Protein AF-A0A957X386-F1 (afdb_monomer_lite)

Structure (mmCIF, N/CA/C/O backbone):
data_AF-A0A957X386-F1
#
_entry.id   AF-A0A957X386-F1
#
loop_
_atom_site.group_PDB
_atom_site.id
_atom_site.type_symbol
_atom_site.label_atom_id
_atom_site.label_alt_id
_atom_site.label_comp_id
_atom_site.label_asym_id
_atom_site.label_entity_id
_atom_site.label_seq_id
_atom_site.pdbx_PDB_ins_code
_atom_site.Cartn_x
_atom_site.Cartn_y
_atom_site.Cartn_z
_atom_site.occupancy
_atom_site.B_iso_or_equiv
_atom_site.auth_seq_id
_atom_site.auth_comp_id
_atom_site.auth_asym_id
_atom_site.auth_atom_id
_atom_site.pdbx_PDB_model_num
ATOM 1 N N . ASP A 1 1 ? -10.329 -19.186 -9.653 1.00 32.94 1 ASP A N 1
ATOM 2 C CA . ASP A 1 1 ? -9.926 -19.284 -8.240 1.00 32.94 1 ASP A CA 1
ATOM 3 C C . ASP A 1 1 ? -10.036 -17.943 -7.556 1.00 32.94 1 ASP A C 1
ATOM 5 O O . ASP A 1 1 ? -9.487 -16.953 -8.023 1.00 32.94 1 ASP A O 1
ATOM 9 N N . VAL A 1 2 ? -10.896 -17.908 -6.543 1.00 37.09 2 VAL A N 1
ATOM 10 C CA . VAL A 1 2 ? -11.438 -16.704 -5.911 1.00 37.09 2 VAL A CA 1
ATOM 11 C C . VAL A 1 2 ? -10.482 -16.256 -4.807 1.00 37.09 2 VAL A C 1
ATOM 13 O O . VAL A 1 2 ? -10.539 -16.769 -3.694 1.00 37.09 2 VAL A O 1
ATOM 16 N N . TRP A 1 3 ? -9.600 -15.308 -5.116 1.00 31.20 3 TRP A N 1
ATOM 17 C CA . TRP A 1 3 ? -8.783 -14.612 -4.121 1.00 31.20 3 TRP A CA 1
ATOM 18 C C . TRP A 1 3 ? -9.528 -13.361 -3.662 1.00 31.20 3 TRP A C 1
ATOM 20 O O . TRP A 1 3 ? -9.310 -12.266 -4.167 1.00 31.20 3 TRP A O 1
ATOM 30 N N . VAL A 1 4 ? -10.467 -13.541 -2.735 1.00 41.69 4 VAL A N 1
ATOM 31 C CA . VAL A 1 4 ? -11.017 -12.431 -1.952 1.00 41.69 4 VAL A CA 1
ATOM 32 C C . VAL A 1 4 ? -10.246 -12.420 -0.643 1.00 41.69 4 VAL A C 1
ATOM 34 O O . VAL A 1 4 ? -10.556 -13.179 0.270 1.00 41.69 4 VAL A O 1
ATOM 37 N N . ALA A 1 5 ? -9.225 -11.577 -0.561 1.00 38.19 5 ALA A N 1
ATOM 38 C CA . ALA A 1 5 ? -8.569 -11.254 0.699 1.00 38.19 5 ALA A CA 1
ATOM 39 C C . ALA A 1 5 ? -8.600 -9.737 0.887 1.00 38.19 5 ALA A C 1
ATOM 41 O O . ALA A 1 5 ? -7.578 -9.065 0.925 1.00 38.19 5 ALA A O 1
ATOM 42 N N . ASN A 1 6 ? -9.822 -9.214 0.992 1.00 43.97 6 ASN A N 1
ATOM 43 C CA . ASN A 1 6 ? -10.083 -7.866 1.473 1.00 43.97 6 ASN A CA 1
ATOM 44 C C . ASN A 1 6 ? -9.810 -7.869 2.990 1.00 43.97 6 ASN A C 1
ATOM 46 O O . ASN A 1 6 ? -10.708 -8.154 3.789 1.00 43.97 6 ASN A O 1
ATOM 50 N N . LEU A 1 7 ? -8.560 -7.654 3.400 1.00 44.72 7 LEU A N 1
ATOM 51 C CA . LEU A 1 7 ? -8.204 -7.534 4.813 1.00 44.72 7 LEU A CA 1
ATOM 52 C C . LEU A 1 7 ? -8.364 -6.067 5.232 1.00 44.72 7 LEU A C 1
ATOM 54 O O . LEU A 1 7 ? -7.609 -5.194 4.808 1.00 44.72 7 LEU A O 1
ATOM 58 N N . PHE A 1 8 ? -9.370 -5.796 6.061 1.00 54.44 8 PHE A N 1
ATOM 59 C CA . PHE A 1 8 ? -9.666 -4.460 6.571 1.00 54.44 8 PHE A CA 1
ATOM 60 C C . PHE A 1 8 ? -9.240 -4.376 8.036 1.00 54.44 8 PHE A C 1
ATOM 62 O O . PHE A 1 8 ? -9.817 -5.007 8.917 1.00 54.44 8 PHE A O 1
ATOM 69 N N . VAL A 1 9 ? -8.244 -3.558 8.344 1.00 50.09 9 VAL A N 1
ATOM 70 C CA . VAL A 1 9 ? -7.819 -3.342 9.726 1.00 50.09 9 VAL A CA 1
ATOM 71 C C . VAL A 1 9 ? -8.544 -2.114 10.277 1.00 50.09 9 VAL A C 1
ATOM 73 O O . VAL A 1 9 ? -8.163 -0.966 10.063 1.00 50.09 9 VAL A O 1
ATOM 76 N N . ARG A 1 10 ? -9.650 -2.344 10.990 1.00 49.62 10 ARG A N 1
ATOM 77 C CA . ARG A 1 10 ? -10.436 -1.272 11.614 1.00 49.62 10 ARG A CA 1
ATOM 78 C C . ARG A 1 10 ? -10.152 -1.196 13.110 1.00 49.62 10 ARG A C 1
ATOM 80 O O . ARG A 1 10 ? -10.643 -2.028 13.866 1.00 49.62 10 ARG A O 1
ATOM 87 N N . ARG A 1 11 ? -9.534 -0.101 13.559 1.00 45.88 11 ARG A N 1
ATOM 88 C CA . ARG A 1 11 ? -9.747 0.415 14.918 1.00 45.88 11 ARG A CA 1
ATOM 89 C C . ARG A 1 11 ? -9.929 1.924 14.880 1.00 45.88 11 ARG A C 1
ATOM 91 O O . ARG A 1 11 ? -8.970 2.678 14.792 1.00 45.88 11 ARG A O 1
ATOM 98 N N . GLY A 1 12 ? -11.170 2.363 15.047 1.00 41.62 12 GLY A N 1
ATOM 99 C CA . GLY A 1 12 ? -11.436 3.765 15.306 1.00 41.62 12 GLY A CA 1
ATOM 100 C C . GLY A 1 12 ? -11.164 4.091 16.769 1.00 41.62 12 GLY A C 1
ATOM 101 O O . GLY A 1 12 ? -11.843 3.569 17.653 1.00 41.62 12 GLY A O 1
ATOM 102 N N . VAL A 1 13 ? -10.260 5.029 17.031 1.00 41.59 13 VAL A N 1
ATOM 103 C CA . VAL A 1 13 ? -10.386 5.862 18.231 1.00 41.59 13 VAL A CA 1
ATOM 104 C C . VAL A 1 13 ? -11.581 6.780 17.950 1.00 41.59 13 VAL A C 1
ATOM 106 O O . VAL A 1 13 ? -11.461 7.758 17.228 1.00 41.59 13 VAL A O 1
ATOM 109 N N . GLY A 1 14 ? -12.784 6.371 18.368 1.00 54.09 14 GLY A N 1
ATOM 110 C CA . GLY A 1 14 ? -14.037 7.081 18.051 1.00 54.09 14 GLY A CA 1
ATOM 111 C C . GLY A 1 14 ? -14.695 6.733 16.705 1.00 54.09 14 GLY A C 1
ATOM 112 O O . GLY A 1 14 ? -15.699 7.334 16.350 1.00 54.09 14 GLY A O 1
ATOM 113 N N . GLY A 1 15 ? -14.186 5.740 15.966 1.00 58.75 15 GLY A N 1
ATOM 114 C CA . GLY A 1 15 ? -14.797 5.267 14.712 1.00 58.75 15 GLY A CA 1
ATOM 115 C C . GLY A 1 15 ? -14.385 6.009 13.434 1.00 58.75 15 GLY A C 1
ATOM 116 O O . GLY A 1 15 ? -14.887 5.641 12.376 1.00 58.75 15 GLY A O 1
ATOM 117 N N . GLN A 1 16 ? -13.475 6.983 13.525 1.00 64.25 16 GLN A N 1
ATOM 118 C CA . GLN A 1 16 ? -13.142 7.927 12.445 1.00 64.25 16 GLN A CA 1
ATOM 119 C C . GLN A 1 16 ? -11.840 7.612 11.693 1.00 64.25 16 GLN A C 1
ATOM 121 O O . GLN A 1 16 ? -11.413 8.411 10.870 1.00 64.25 16 GLN A O 1
ATOM 126 N N . ASP A 1 17 ? -11.203 6.475 11.980 1.00 74.75 17 ASP A N 1
ATOM 127 C CA . ASP A 1 17 ? -9.896 6.103 11.435 1.00 74.75 17 ASP A CA 1
ATOM 128 C C . ASP A 1 17 ? -9.827 4.579 11.200 1.00 74.75 17 ASP A C 1
ATOM 130 O O . ASP A 1 17 ? -10.397 3.794 11.972 1.00 74.75 17 ASP A O 1
ATOM 134 N N . SER A 1 18 ? -9.225 4.144 10.094 1.00 76.88 18 SER A N 1
ATOM 135 C CA . SER A 1 18 ? -9.016 2.746 9.711 1.00 76.88 18 SER A CA 1
ATOM 136 C C . SER A 1 18 ? -7.818 2.586 8.775 1.00 76.88 18 SER A C 1
ATOM 138 O O . SER A 1 18 ? -7.576 3.425 7.915 1.00 76.88 18 SER A O 1
ATOM 140 N N . LEU A 1 19 ? -7.132 1.447 8.864 1.00 81.00 19 LEU A N 1
ATOM 141 C CA . LEU A 1 19 ? -6.130 1.037 7.889 1.00 81.00 19 LEU A CA 1
ATOM 142 C C . LEU A 1 19 ? -6.718 -0.049 6.984 1.00 81.00 19 LEU A C 1
ATOM 144 O O . LEU A 1 19 ? -7.176 -1.096 7.435 1.00 81.00 19 LEU A O 1
ATOM 148 N N . VAL A 1 20 ? -6.719 0.186 5.684 1.00 80.88 20 VAL A N 1
ATOM 149 C CA . VAL A 1 20 ? -7.289 -0.731 4.699 1.00 80.88 20 VAL A CA 1
ATOM 150 C C . VAL A 1 20 ? -6.170 -1.276 3.835 1.00 80.88 20 VAL A C 1
ATOM 152 O O . VAL A 1 20 ? -5.399 -0.506 3.271 1.00 80.88 20 VAL A O 1
ATOM 155 N N . SER A 1 21 ? -6.087 -2.599 3.718 1.00 84.25 21 SER A N 1
ATOM 156 C CA . SER A 1 21 ? -5.174 -3.256 2.786 1.00 84.25 21 SER A CA 1
ATOM 157 C C . SER A 1 21 ? -5.957 -4.000 1.715 1.00 84.25 21 SER A C 1
ATOM 159 O O . SER A 1 21 ? -6.921 -4.698 2.027 1.00 84.25 21 SER A O 1
ATOM 161 N N . ASP A 1 22 ? -5.550 -3.850 0.459 1.00 81.88 22 ASP A N 1
ATOM 162 C CA . ASP A 1 22 ? -6.191 -4.532 -0.662 1.00 81.88 22 ASP A CA 1
ATOM 163 C C . ASP A 1 22 ? -5.193 -4.851 -1.778 1.00 81.88 22 ASP A C 1
ATOM 165 O O . ASP A 1 22 ? -4.183 -4.163 -1.970 1.00 81.88 22 ASP A O 1
ATOM 169 N N . HIS A 1 23 ? -5.477 -5.910 -2.527 1.00 84.94 23 HIS A N 1
ATOM 170 C CA . HIS A 1 23 ? -4.720 -6.271 -3.710 1.00 84.94 23 HIS A CA 1
ATOM 171 C C . HIS A 1 23 ? -5.053 -5.309 -4.853 1.00 84.94 23 HIS A C 1
ATOM 173 O O . HIS A 1 23 ? -6.125 -5.360 -5.448 1.00 84.94 23 HIS A O 1
ATOM 179 N N . VAL A 1 24 ? -4.096 -4.457 -5.223 1.00 84.62 24 VAL A N 1
ATOM 180 C CA . VAL A 1 24 ? -4.237 -3.546 -6.378 1.00 84.62 24 VAL A CA 1
ATOM 181 C C . VAL A 1 24 ? -3.738 -4.172 -7.687 1.00 84.62 24 VAL A C 1
ATOM 183 O O . VAL A 1 24 ? -3.872 -3.592 -8.763 1.00 84.62 24 VAL A O 1
ATOM 186 N N . GLY A 1 25 ? -3.157 -5.370 -7.602 1.00 83.94 25 GLY A N 1
ATOM 187 C CA . GLY A 1 25 ? -2.670 -6.160 -8.725 1.00 83.94 25 GLY A CA 1
ATOM 188 C C . GLY A 1 25 ? -2.330 -7.586 -8.293 1.00 83.94 25 GLY A C 1
ATOM 189 O O . GLY A 1 25 ? -2.371 -7.914 -7.110 1.00 83.94 25 GLY A O 1
ATOM 190 N N . ALA A 1 26 ? -1.960 -8.437 -9.256 1.00 83.50 26 ALA A N 1
ATOM 191 C CA . ALA A 1 26 ? -1.692 -9.861 -9.011 1.00 83.50 26 ALA A CA 1
ATOM 192 C C . ALA A 1 26 ? -0.593 -10.113 -7.962 1.00 83.50 26 ALA A C 1
ATOM 194 O O . ALA A 1 26 ? -0.645 -11.099 -7.238 1.00 83.50 26 ALA A O 1
ATOM 195 N N . SER A 1 27 ? 0.383 -9.211 -7.881 1.00 86.50 27 SER A N 1
ATOM 196 C CA . SER A 1 27 ? 1.513 -9.272 -6.954 1.00 86.50 27 SER A CA 1
ATOM 197 C C . SER A 1 27 ? 1.677 -7.970 -6.171 1.00 86.50 27 SER A C 1
ATOM 199 O O . SER A 1 27 ? 2.778 -7.634 -5.749 1.00 86.50 27 SER A O 1
ATOM 201 N N . GLN A 1 28 ? 0.609 -7.181 -6.027 1.00 88.62 28 GLN A N 1
ATOM 202 C CA . GLN A 1 28 ? 0.687 -5.859 -5.411 1.00 88.62 28 GLN A CA 1
ATOM 203 C C . GLN A 1 28 ? -0.374 -5.693 -4.335 1.00 88.62 28 GLN A C 1
ATOM 205 O O . GLN A 1 28 ? -1.559 -5.883 -4.603 1.00 88.62 28 GLN A O 1
ATOM 210 N N . LEU A 1 29 ? 0.060 -5.277 -3.148 1.00 88.81 29 LEU A N 1
ATOM 211 C CA . LEU A 1 29 ? -0.797 -4.974 -2.009 1.00 88.81 29 LEU A CA 1
ATOM 212 C C . LEU A 1 29 ? -0.668 -3.489 -1.674 1.00 88.81 29 LEU A C 1
ATOM 214 O O . LEU A 1 29 ? 0.410 -3.017 -1.312 1.00 88.81 29 LEU A O 1
ATOM 218 N N . GLY A 1 30 ? -1.757 -2.745 -1.820 1.00 88.62 30 GLY A N 1
ATOM 219 C CA . GLY A 1 30 ? -1.843 -1.361 -1.377 1.00 88.62 30 GLY A CA 1
ATOM 220 C C . GLY A 1 30 ? -2.327 -1.301 0.061 1.00 88.62 30 GLY A C 1
ATOM 221 O O . GLY A 1 30 ? -3.230 -2.045 0.434 1.00 88.62 30 GLY A O 1
ATOM 222 N N . VAL A 1 31 ? -1.755 -0.395 0.848 1.00 87.69 31 VAL A N 1
ATOM 223 C CA . VAL A 1 31 ? -2.259 -0.070 2.180 1.00 87.69 31 VAL A CA 1
ATOM 224 C C . VAL A 1 31 ? -2.591 1.414 2.245 1.00 87.69 31 VAL A C 1
ATOM 226 O O . VAL A 1 31 ? -1.790 2.263 1.848 1.00 87.69 31 VAL A O 1
ATOM 229 N N . ALA A 1 32 ? -3.803 1.714 2.699 1.00 85.62 32 ALA A N 1
ATOM 230 C CA . ALA A 1 32 ? -4.352 3.051 2.777 1.00 85.62 32 ALA A CA 1
ATOM 231 C C . ALA A 1 32 ? -4.891 3.359 4.169 1.00 85.62 32 ALA A C 1
ATOM 233 O O . ALA A 1 32 ? -5.551 2.536 4.798 1.00 85.62 32 ALA A O 1
ATOM 234 N N . HIS A 1 33 ? -4.631 4.576 4.615 1.00 82.19 33 HIS A N 1
ATOM 235 C CA . HIS A 1 33 ? -5.227 5.181 5.785 1.00 82.19 33 HIS A CA 1
ATOM 236 C C . HIS A 1 33 ? -6.549 5.836 5.385 1.00 82.19 33 HIS A C 1
ATOM 238 O O . HIS A 1 33 ? -6.591 6.717 4.529 1.00 82.19 33 HIS A O 1
ATOM 244 N N . CYS A 1 34 ? -7.646 5.368 5.961 1.00 81.56 34 CYS A N 1
ATOM 245 C CA . CYS A 1 34 ? -8.989 5.871 5.729 1.00 81.56 34 CYS A CA 1
ATOM 246 C C . CYS A 1 34 ? -9.454 6.629 6.965 1.00 81.56 34 CYS A C 1
ATOM 248 O O . CYS A 1 34 ? -9.527 6.053 8.049 1.00 81.56 34 CYS A O 1
ATOM 250 N N . PHE A 1 35 ? -9.832 7.890 6.798 1.00 77.81 35 PHE A N 1
ATOM 251 C CA . PHE A 1 35 ? -10.273 8.735 7.899 1.00 77.81 35 PHE A CA 1
ATOM 252 C C . PHE A 1 35 ? -11.476 9.588 7.508 1.00 77.81 35 PHE A C 1
ATOM 254 O O . PHE A 1 35 ? -11.685 9.907 6.338 1.00 77.81 35 PHE A O 1
ATOM 261 N N . GLU A 1 36 ? -12.291 9.945 8.494 1.00 78.69 36 GLU A N 1
ATOM 262 C CA . GLU A 1 36 ? -13.398 10.878 8.307 1.00 78.69 36 GLU A CA 1
ATOM 263 C C . GLU A 1 36 ? -12.907 12.316 8.513 1.00 78.69 36 GLU A C 1
ATOM 265 O O . GLU A 1 36 ? -12.335 12.646 9.552 1.00 78.69 36 GLU A O 1
ATOM 270 N N . GLN A 1 37 ? -13.169 13.185 7.540 1.00 77.88 37 GLN A N 1
ATOM 271 C CA . GLN A 1 37 ? -12.954 14.621 7.641 1.00 77.88 37 GLN A CA 1
ATOM 272 C C . GLN A 1 37 ? -14.227 15.345 7.197 1.00 77.88 37 GLN A C 1
ATOM 274 O O . GLN A 1 37 ? -14.704 15.151 6.082 1.00 77.88 37 GLN A O 1
ATOM 279 N N . ASP A 1 38 ? -14.787 16.172 8.082 1.00 84.75 38 ASP A N 1
ATOM 280 C CA . ASP A 1 38 ? -15.987 16.977 7.815 1.00 84.75 38 ASP A CA 1
ATOM 281 C C . ASP A 1 38 ? -17.196 16.155 7.307 1.00 84.75 38 ASP A C 1
ATOM 283 O O . ASP A 1 38 ? -17.920 16.574 6.402 1.00 84.75 38 ASP A O 1
ATOM 287 N N . GLY A 1 39 ? -17.427 14.959 7.867 1.00 77.00 39 GLY A N 1
ATOM 288 C CA . GLY A 1 39 ? -18.514 14.070 7.436 1.00 77.00 39 GLY A CA 1
ATOM 289 C C . GLY A 1 39 ? -18.228 13.283 6.154 1.00 77.00 39 GLY A C 1
ATOM 290 O O . GLY A 1 39 ? -19.090 12.527 5.698 1.00 77.00 39 GLY A O 1
ATOM 291 N N . VAL A 1 40 ? -17.044 13.447 5.558 1.00 75.25 40 VAL A N 1
ATOM 292 C CA . VAL A 1 40 ? -16.629 12.779 4.323 1.00 75.25 40 VAL A CA 1
ATOM 293 C C . VAL A 1 40 ? -15.508 11.795 4.625 1.00 75.25 40 VAL A C 1
ATOM 295 O O . VAL A 1 40 ? -14.528 12.122 5.285 1.00 75.25 40 VAL A O 1
ATOM 298 N N . TRP A 1 41 ? -15.642 10.572 4.117 1.00 75.62 41 TRP A N 1
ATOM 299 C CA . TRP A 1 41 ? -14.563 9.594 4.174 1.00 75.62 41 TRP A CA 1
ATOM 300 C C . TRP A 1 41 ? -13.504 9.910 3.123 1.00 75.62 41 TRP A C 1
ATOM 302 O O . TRP A 1 41 ? -13.787 9.937 1.923 1.00 75.62 41 TRP A O 1
ATOM 312 N N . CYS A 1 42 ? -12.282 10.098 3.595 1.00 77.00 42 CYS A N 1
ATOM 313 C CA . CYS A 1 42 ? -11.077 10.255 2.805 1.00 77.00 42 CYS A CA 1
ATOM 314 C C . CYS A 1 42 ? -10.242 8.976 2.914 1.00 77.00 42 CYS A C 1
ATOM 316 O O . CYS A 1 42 ? -10.228 8.320 3.955 1.00 77.00 42 CYS A O 1
ATOM 318 N N . ALA A 1 43 ? -9.547 8.618 1.837 1.00 78.56 43 ALA A N 1
ATOM 319 C CA . ALA A 1 43 ? -8.594 7.517 1.826 1.00 78.56 43 ALA A CA 1
ATOM 320 C C . ALA A 1 43 ? -7.266 8.004 1.248 1.00 78.56 43 ALA A C 1
ATOM 322 O O . ALA A 1 43 ? -7.223 8.545 0.141 1.00 78.56 43 ALA A O 1
ATOM 323 N N . GLU A 1 44 ? -6.185 7.786 1.985 1.00 78.19 44 GLU A N 1
ATOM 324 C CA . GLU A 1 44 ? -4.824 8.105 1.583 1.00 78.19 44 GLU A CA 1
ATOM 325 C C . GLU A 1 44 ? -3.996 6.827 1.532 1.00 78.19 44 GLU A C 1
ATOM 327 O O . GLU A 1 44 ? -3.783 6.152 2.533 1.00 78.19 44 GLU A O 1
ATOM 332 N N . ARG A 1 45 ? -3.495 6.479 0.348 1.00 77.06 45 ARG A N 1
ATOM 333 C CA . ARG A 1 45 ? -2.640 5.303 0.187 1.00 77.06 45 ARG A CA 1
ATOM 334 C C . ARG A 1 45 ? -1.237 5.579 0.717 1.00 77.06 45 ARG A C 1
ATOM 336 O O . ARG A 1 45 ? -0.421 6.141 -0.003 1.00 77.06 45 ARG A O 1
ATOM 343 N N . GLU A 1 46 ? -0.932 5.118 1.919 1.00 83.56 46 GLU A N 1
ATOM 344 C CA . GLU A 1 46 ? 0.361 5.356 2.562 1.00 83.56 46 GLU A CA 1
ATOM 345 C C . GLU A 1 46 ? 1.507 4.604 1.877 1.00 83.56 46 GLU A C 1
ATOM 347 O O . GLU A 1 46 ? 2.586 5.165 1.672 1.00 83.56 46 GLU A O 1
ATOM 352 N N . ILE A 1 47 ? 1.286 3.341 1.499 1.00 90.50 47 ILE A N 1
ATOM 353 C CA . ILE A 1 47 ? 2.353 2.474 0.996 1.00 90.50 47 ILE A CA 1
ATOM 354 C C . ILE A 1 47 ? 1.827 1.416 0.023 1.00 90.50 47 ILE A C 1
ATOM 356 O O . ILE A 1 47 ? 0.722 0.891 0.167 1.00 90.50 47 ILE A O 1
ATOM 360 N N . LEU A 1 48 ? 2.629 1.105 -0.993 1.00 90.75 48 LEU A N 1
ATOM 361 C CA . LEU A 1 48 ? 2.401 -0.005 -1.911 1.00 90.75 48 LEU A CA 1
ATOM 362 C C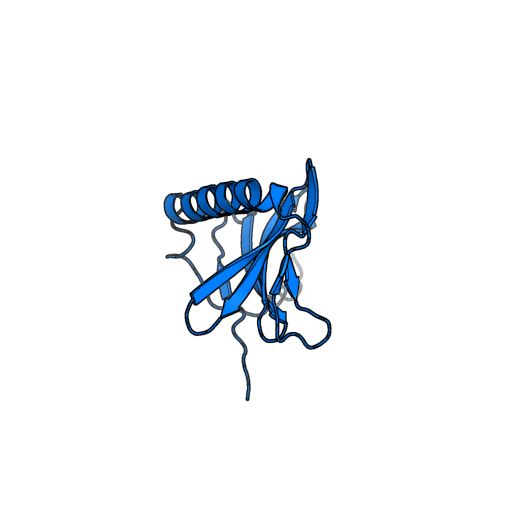 . LEU A 1 48 ? 3.511 -1.033 -1.738 1.00 90.75 48 LEU A C 1
ATOM 364 O O . LEU A 1 48 ? 4.696 -0.689 -1.785 1.00 90.75 48 LEU A O 1
ATOM 368 N N . PHE A 1 49 ? 3.115 -2.292 -1.623 1.00 90.62 49 PHE A N 1
ATOM 369 C CA . PHE A 1 49 ? 4.013 -3.429 -1.552 1.00 90.62 49 PHE A CA 1
ATOM 370 C C . PHE A 1 49 ? 3.941 -4.269 -2.820 1.00 90.62 49 PHE A C 1
ATOM 372 O O . PHE A 1 49 ? 2.873 -4.453 -3.406 1.00 90.62 49 PHE A O 1
ATOM 379 N N . LEU A 1 50 ? 5.081 -4.833 -3.198 1.00 89.81 50 LEU A N 1
ATOM 380 C CA . LEU A 1 50 ? 5.142 -6.053 -3.979 1.00 89.81 50 LEU A CA 1
ATOM 381 C C . LEU A 1 50 ? 5.003 -7.244 -3.026 1.00 89.81 50 LEU A C 1
ATOM 383 O O . LEU A 1 50 ? 5.703 -7.311 -2.016 1.00 89.81 50 LEU A O 1
ATOM 387 N N . THR A 1 51 ? 4.123 -8.181 -3.351 1.00 86.81 51 THR A N 1
ATOM 388 C CA . THR A 1 51 ? 3.973 -9.444 -2.630 1.00 86.81 51 THR A CA 1
ATOM 389 C C . THR A 1 51 ? 4.762 -10.528 -3.353 1.00 86.81 51 THR A C 1
ATOM 391 O O . THR A 1 51 ? 4.435 -10.873 -4.490 1.00 86.81 51 THR A O 1
ATOM 394 N N . ASP A 1 52 ? 5.772 -11.079 -2.693 1.00 78.00 52 ASP A N 1
ATOM 395 C CA . ASP A 1 52 ? 6.524 -12.243 -3.150 1.00 78.00 52 ASP A CA 1
ATOM 396 C C . ASP A 1 52 ? 6.351 -13.389 -2.145 1.00 78.00 52 ASP A C 1
ATOM 398 O O . ASP A 1 52 ? 6.416 -13.198 -0.930 1.00 78.00 52 ASP A O 1
ATOM 402 N N . ALA A 1 53 ? 6.126 -14.597 -2.659 1.00 70.62 53 ALA A N 1
ATOM 403 C CA . ALA A 1 53 ? 5.894 -15.785 -1.846 1.00 70.62 53 ALA A CA 1
ATOM 404 C C . ALA A 1 53 ? 7.108 -16.158 -0.977 1.00 70.62 53 ALA A C 1
ATOM 406 O O . ALA A 1 53 ? 6.936 -16.826 0.041 1.00 70.62 53 ALA A O 1
ATOM 407 N N . GLN A 1 54 ? 8.322 -15.751 -1.367 1.00 73.62 54 GLN A N 1
ATOM 408 C CA . GLN A 1 54 ? 9.550 -16.075 -0.636 1.00 73.62 54 GLN A CA 1
ATOM 409 C C . GLN A 1 54 ? 9.972 -14.980 0.346 1.00 73.62 54 GLN A C 1
ATOM 411 O O . GLN A 1 54 ? 10.400 -15.285 1.458 1.00 73.62 54 GLN A O 1
ATOM 416 N N . THR A 1 55 ? 9.874 -13.715 -0.061 1.00 69.81 55 THR A N 1
ATOM 417 C CA . THR A 1 55 ? 10.397 -12.573 0.708 1.00 69.81 55 THR A CA 1
ATOM 418 C C . THR A 1 55 ? 9.326 -11.772 1.450 1.00 69.81 55 THR A C 1
ATOM 420 O O . THR A 1 55 ? 9.662 -10.896 2.247 1.00 69.81 55 THR A O 1
ATOM 423 N N . GLY A 1 56 ? 8.043 -12.088 1.251 1.00 84.19 56 GLY A N 1
ATOM 424 C CA . GLY A 1 56 ? 6.929 -11.408 1.902 1.00 84.19 56 GLY A CA 1
ATOM 425 C C . GLY A 1 56 ? 6.552 -10.111 1.190 1.00 84.19 56 GLY A C 1
ATOM 426 O O . GLY A 1 56 ? 6.307 -10.101 -0.017 1.00 84.19 56 GLY A O 1
ATOM 427 N N . TRP A 1 57 ? 6.419 -9.018 1.944 1.00 87.50 57 TRP A N 1
ATOM 428 C CA . TRP A 1 57 ? 5.994 -7.719 1.418 1.00 87.50 57 TRP A CA 1
ATOM 429 C C . TRP A 1 57 ? 7.194 -6.787 1.265 1.00 87.50 57 TRP A C 1
ATOM 431 O O . TRP A 1 57 ? 7.834 -6.419 2.248 1.00 87.50 57 TRP A O 1
ATOM 441 N N . ILE A 1 58 ? 7.477 -6.372 0.032 1.00 88.44 58 ILE A N 1
ATOM 442 C CA . ILE A 1 58 ? 8.563 -5.440 -0.284 1.00 88.44 58 ILE A CA 1
ATOM 443 C C . ILE A 1 58 ? 7.950 -4.083 -0.629 1.00 88.44 58 ILE A C 1
ATOM 445 O O . ILE A 1 58 ? 7.211 -4.000 -1.610 1.00 88.44 58 ILE A O 1
ATOM 449 N N . PRO A 1 59 ? 8.233 -3.004 0.118 1.00 89.19 59 PRO A N 1
ATOM 450 C CA . PRO A 1 59 ? 7.693 -1.693 -0.210 1.00 89.19 59 PRO A CA 1
ATOM 451 C C . PRO A 1 59 ? 8.302 -1.183 -1.524 1.00 89.19 59 PRO A C 1
ATOM 453 O O . PRO A 1 59 ? 9.494 -1.361 -1.773 1.00 89.19 59 PRO A O 1
ATOM 456 N N . ILE A 1 60 ? 7.490 -0.556 -2.378 1.00 89.88 60 ILE A N 1
ATOM 457 C CA . ILE A 1 60 ? 7.926 -0.044 -3.693 1.00 89.88 60 ILE A CA 1
ATOM 458 C C . ILE A 1 60 ? 7.529 1.417 -3.944 1.00 89.88 60 ILE A C 1
ATOM 460 O O . ILE A 1 60 ? 8.179 2.115 -4.730 1.00 89.88 60 ILE A O 1
ATOM 464 N N . GLU A 1 61 ? 6.509 1.909 -3.246 1.00 89.06 61 GLU A N 1
ATOM 465 C CA . GLU A 1 61 ? 5.952 3.253 -3.409 1.00 89.06 61 GLU A CA 1
ATOM 466 C C . GLU A 1 61 ? 5.383 3.742 -2.077 1.00 89.06 61 GLU A C 1
ATOM 468 O O . GLU A 1 61 ? 4.831 2.943 -1.321 1.00 89.06 61 GLU A O 1
ATOM 473 N N . ILE A 1 62 ? 5.497 5.044 -1.808 1.00 87.12 62 ILE A N 1
ATOM 474 C CA . ILE A 1 62 ? 4.818 5.696 -0.681 1.00 87.12 62 ILE A CA 1
ATOM 475 C C . ILE A 1 62 ? 4.082 6.937 -1.179 1.00 87.12 62 ILE A C 1
ATOM 477 O O . ILE A 1 62 ? 4.551 7.627 -2.092 1.00 87.12 62 ILE A O 1
ATOM 481 N N . THR A 1 63 ? 2.956 7.249 -0.547 1.00 79.44 63 THR A N 1
ATOM 482 C CA . THR A 1 63 ? 2.298 8.553 -0.695 1.00 79.44 63 THR A CA 1
ATOM 483 C C . THR A 1 63 ? 2.298 9.238 0.658 1.00 79.44 63 THR A C 1
ATOM 485 O O . THR A 1 63 ? 2.069 8.603 1.683 1.00 79.44 63 THR A O 1
ATOM 488 N N . GLN A 1 64 ? 2.597 10.530 0.659 1.00 68.81 64 GLN A N 1
ATOM 489 C CA . GLN A 1 64 ? 2.589 11.362 1.851 1.00 68.81 64 GLN A CA 1
ATOM 490 C C . GLN A 1 64 ? 1.961 12.706 1.476 1.00 68.81 64 GLN A C 1
ATOM 492 O O . GLN A 1 64 ? 2.557 13.455 0.707 1.00 68.81 64 GLN A O 1
ATOM 497 N N . LEU A 1 65 ? 0.797 13.056 2.028 1.00 59.53 65 LEU A N 1
ATOM 498 C CA . LEU A 1 65 ? 0.123 14.344 1.789 1.00 59.53 65 LEU A CA 1
ATOM 499 C C . LEU A 1 65 ? 1.046 15.584 1.730 1.00 59.53 65 LEU A C 1
ATOM 501 O O . LEU A 1 65 ? 0.898 16.371 0.794 1.00 59.53 65 LEU A O 1
ATOM 505 N N . PRO A 1 66 ? 2.008 15.797 2.657 1.00 67.31 66 PRO A N 1
ATOM 506 C CA . PRO A 1 66 ? 2.842 17.001 2.623 1.00 67.31 66 PRO A CA 1
ATOM 507 C C . PRO A 1 66 ? 3.944 16.987 1.550 1.00 67.31 66 PRO A C 1
ATOM 509 O O . PRO A 1 66 ? 4.422 18.049 1.161 1.00 67.31 66 PRO A O 1
ATOM 512 N N . THR A 1 67 ? 4.382 15.816 1.087 1.00 68.62 67 THR A N 1
ATOM 513 C CA . THR A 1 67 ? 5.528 15.654 0.164 1.00 68.62 67 THR A CA 1
ATOM 514 C C . THR A 1 67 ? 5.126 15.090 -1.200 1.00 68.62 67 THR A C 1
ATOM 516 O O . THR A 1 67 ? 5.946 15.054 -2.118 1.00 68.62 67 THR A O 1
ATOM 519 N N . GLY A 1 68 ? 3.858 14.713 -1.357 1.00 78.44 68 GLY A N 1
ATOM 520 C CA . GLY A 1 68 ? 3.277 14.161 -2.565 1.00 78.44 68 GLY A CA 1
ATOM 521 C C . GLY A 1 68 ? 3.492 12.655 -2.715 1.00 78.44 68 GLY A C 1
ATOM 522 O O . GLY A 1 68 ? 3.656 11.894 -1.761 1.00 78.44 68 GLY A O 1
ATOM 523 N N . TRP A 1 69 ? 3.438 12.222 -3.967 1.00 82.00 69 TRP A N 1
ATOM 524 C CA . TRP A 1 69 ? 3.575 10.831 -4.369 1.00 82.00 69 TRP A CA 1
ATOM 525 C C . TRP A 1 69 ? 5.017 10.527 -4.786 1.00 82.00 69 TRP A C 1
ATOM 527 O O . TRP A 1 69 ? 5.595 11.272 -5.581 1.00 82.00 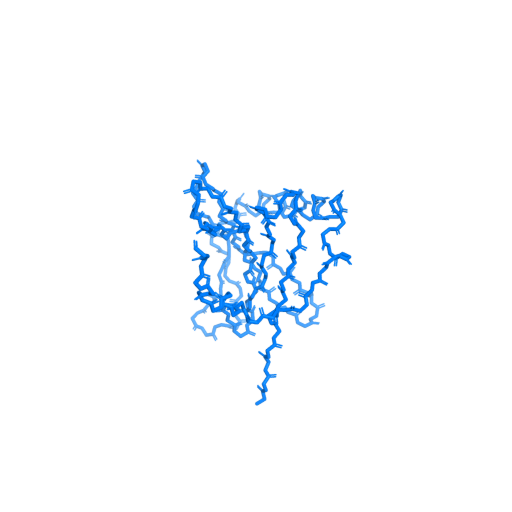69 TRP A O 1
ATOM 537 N N . MET A 1 70 ? 5.593 9.431 -4.280 1.00 84.00 70 MET A N 1
ATOM 538 C CA . MET A 1 70 ? 6.958 9.022 -4.615 1.00 84.00 70 MET A CA 1
ATOM 539 C C . MET A 1 70 ? 7.046 7.514 -4.873 1.00 84.00 70 MET A C 1
ATOM 541 O O . MET A 1 70 ? 6.962 6.694 -3.956 1.00 84.00 70 MET A O 1
ATOM 545 N N . ALA A 1 71 ? 7.294 7.148 -6.131 1.00 85.00 71 ALA A N 1
ATOM 546 C CA . ALA A 1 71 ? 7.638 5.783 -6.516 1.00 85.00 71 ALA A CA 1
ATOM 547 C C . ALA A 1 71 ? 9.156 5.571 -6.478 1.00 85.00 71 ALA A C 1
ATOM 549 O O . ALA A 1 71 ? 9.925 6.318 -7.090 1.00 85.00 71 ALA A O 1
ATOM 550 N N . TYR A 1 72 ? 9.596 4.521 -5.788 1.00 87.88 72 TYR A N 1
ATOM 551 C CA . TYR A 1 72 ? 11.016 4.171 -5.680 1.00 87.88 72 TYR A CA 1
ATOM 552 C C . TYR A 1 72 ? 11.379 2.971 -6.541 1.00 87.88 72 TYR A C 1
ATOM 554 O O . TYR A 1 72 ? 12.510 2.873 -7.033 1.00 87.88 72 TYR A O 1
ATOM 562 N N . ALA A 1 73 ? 10.417 2.079 -6.744 1.00 86.19 73 ALA A N 1
ATOM 563 C CA . ALA A 1 73 ? 10.505 0.959 -7.652 1.00 86.19 73 ALA A CA 1
ATOM 564 C C . ALA A 1 73 ? 9.155 0.727 -8.334 1.00 86.19 73 ALA A C 1
ATOM 566 O O . ALA A 1 73 ? 8.108 1.143 -7.845 1.00 86.19 73 ALA A O 1
ATOM 567 N N . LYS A 1 74 ? 9.188 0.044 -9.472 1.00 85.94 74 LYS A N 1
ATOM 568 C CA . LYS A 1 74 ? 7.995 -0.443 -10.159 1.00 85.94 74 LYS A CA 1
ATOM 569 C C . LYS A 1 74 ? 8.261 -1.813 -10.746 1.00 85.94 74 LYS A C 1
ATOM 571 O O . LYS A 1 74 ? 9.411 -2.205 -10.920 1.00 85.94 74 LYS A O 1
ATOM 576 N N . LEU A 1 75 ? 7.195 -2.498 -11.112 1.00 81.88 75 LEU A N 1
ATOM 577 C CA . LEU A 1 75 ? 7.296 -3.650 -11.986 1.00 81.88 75 LEU A CA 1
ATOM 578 C C . LEU A 1 75 ? 7.615 -3.211 -13.423 1.00 81.88 75 LEU A C 1
ATOM 580 O O . LEU A 1 75 ? 7.219 -2.124 -13.861 1.00 81.88 75 LEU A O 1
ATOM 584 N N . ASP A 1 76 ? 8.364 -4.040 -14.143 1.00 84.50 76 ASP A N 1
ATOM 585 C CA . ASP A 1 76 ? 8.567 -3.886 -15.579 1.00 84.50 76 ASP A CA 1
ATOM 586 C C . ASP A 1 76 ? 7.255 -4.095 -16.359 1.00 84.50 76 ASP A C 1
ATOM 588 O O . ASP A 1 76 ? 6.203 -4.395 -15.793 1.00 84.50 76 ASP A O 1
ATOM 592 N N . ALA A 1 77 ? 7.293 -3.890 -17.679 1.00 84.62 77 ALA A N 1
ATOM 593 C CA . ALA A 1 77 ? 6.094 -4.003 -18.513 1.00 84.62 77 ALA A CA 1
ATOM 594 C C . ALA A 1 77 ? 5.456 -5.403 -18.452 1.00 84.62 77 ALA A C 1
ATOM 596 O O . ALA A 1 77 ? 4.237 -5.524 -18.573 1.00 84.62 77 ALA A O 1
ATOM 597 N N . ASN A 1 78 ? 6.276 -6.432 -18.227 1.00 83.19 78 ASN A N 1
ATOM 598 C CA . ASN A 1 78 ? 5.849 -7.825 -18.147 1.00 83.19 78 ASN A CA 1
ATOM 599 C C . ASN A 1 78 ? 5.409 -8.233 -16.736 1.00 83.19 78 ASN A C 1
ATOM 601 O O . ASN A 1 78 ? 4.762 -9.261 -16.581 1.00 83.19 78 ASN A O 1
ATOM 605 N N . ARG A 1 79 ? 5.671 -7.390 -15.729 1.00 77.75 79 ARG A N 1
ATOM 606 C CA . ARG A 1 79 ? 5.423 -7.638 -14.303 1.00 77.75 79 ARG A CA 1
ATOM 607 C C . ARG A 1 79 ? 6.283 -8.740 -13.685 1.00 77.75 79 ARG A C 1
ATOM 609 O O . ARG A 1 79 ? 5.942 -9.238 -12.616 1.00 77.75 79 ARG A O 1
ATOM 616 N N . ASP A 1 80 ? 7.417 -9.037 -14.306 1.00 78.19 80 ASP A N 1
ATOM 617 C CA . ASP A 1 80 ? 8.323 -10.111 -13.898 1.00 78.19 80 ASP A CA 1
ATOM 6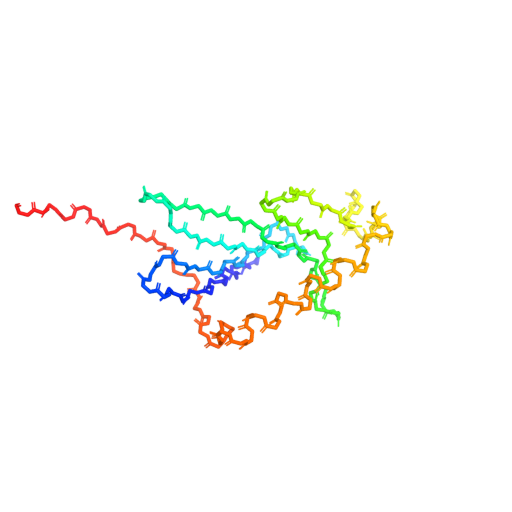18 C C . ASP A 1 80 ? 9.514 -9.584 -13.091 1.00 78.19 80 ASP A C 1
ATOM 620 O O . ASP A 1 80 ? 10.067 -10.291 -12.249 1.00 78.19 80 ASP A O 1
ATOM 624 N N . CYS A 1 81 ? 9.919 -8.333 -13.331 1.00 80.19 81 CYS A N 1
ATOM 625 C CA . CYS A 1 81 ? 11.105 -7.748 -12.707 1.00 80.19 81 CYS A CA 1
ATOM 626 C C . CYS A 1 81 ? 10.795 -6.446 -11.968 1.00 80.19 81 CYS A C 1
ATOM 628 O O . CYS A 1 81 ? 10.062 -5.587 -12.458 1.00 80.19 81 CYS A O 1
ATOM 630 N N . VAL A 1 82 ? 11.441 -6.249 -10.816 1.00 84.38 82 VAL A N 1
ATOM 631 C CA . VAL A 1 82 ? 11.431 -4.966 -10.104 1.00 84.38 82 VAL A CA 1
ATOM 632 C C . VAL A 1 82 ? 12.490 -4.041 -10.696 1.00 84.38 82 VAL A C 1
ATOM 634 O O . VAL A 1 82 ? 13.691 -4.295 -10.605 1.00 84.38 82 VAL A O 1
ATOM 637 N N . ILE A 1 83 ? 12.049 -2.922 -11.260 1.00 87.94 83 ILE A N 1
ATOM 638 C CA . ILE A 1 83 ? 12.900 -1.846 -11.760 1.00 87.94 83 ILE A CA 1
ATOM 639 C C . ILE A 1 83 ? 12.990 -0.752 -10.696 1.00 87.94 83 ILE A C 1
ATOM 641 O O . ILE A 1 83 ? 11.984 -0.152 -10.312 1.00 87.94 83 ILE A O 1
ATOM 645 N N . ARG A 1 84 ? 14.212 -0.440 -10.254 1.00 88.38 84 ARG A N 1
ATOM 646 C CA . ARG A 1 84 ? 14.479 0.695 -9.356 1.00 88.38 84 ARG A CA 1
ATOM 647 C C . ARG A 1 84 ? 14.370 2.002 -10.141 1.00 88.38 84 ARG A C 1
ATOM 649 O O . ARG A 1 84 ? 15.091 2.194 -11.114 1.00 88.38 84 ARG A O 1
ATOM 656 N N . MET A 1 85 ? 13.493 2.902 -9.705 1.00 88.81 85 MET A N 1
ATOM 657 C CA . MET A 1 85 ? 13.293 4.219 -10.322 1.00 88.81 85 MET A CA 1
ATOM 658 C C . MET A 1 85 ? 14.065 5.325 -9.598 1.00 88.81 85 MET A C 1
ATOM 660 O O . MET A 1 85 ? 14.561 6.245 -10.239 1.00 88.81 85 MET A O 1
ATOM 664 N N . ASN A 1 86 ? 14.195 5.224 -8.271 1.00 85.94 86 ASN A N 1
ATOM 665 C CA . ASN A 1 86 ? 14.887 6.210 -7.441 1.00 85.94 86 ASN A CA 1
ATOM 666 C C . ASN A 1 86 ? 15.873 5.513 -6.485 1.00 85.94 86 ASN A C 1
ATOM 668 O O . ASN A 1 86 ? 15.544 5.297 -5.316 1.00 85.94 86 ASN A O 1
ATOM 672 N N . PRO A 1 87 ? 17.067 5.111 -6.964 1.00 84.44 87 PRO A N 1
ATOM 673 C CA . PRO A 1 87 ? 18.027 4.359 -6.155 1.00 84.44 87 PRO A CA 1
ATOM 674 C C . PRO A 1 87 ? 18.507 5.145 -4.927 1.00 84.44 87 PRO A C 1
ATOM 676 O O . PRO A 1 87 ? 18.612 4.565 -3.851 1.00 84.44 87 PRO A O 1
ATOM 679 N N . CYS A 1 88 ? 18.715 6.460 -5.051 1.00 87.50 88 CYS A N 1
ATOM 680 C CA . CYS A 1 88 ? 19.123 7.319 -3.933 1.00 87.50 88 CYS A CA 1
ATOM 681 C C . CYS A 1 88 ? 18.020 7.483 -2.875 1.00 87.50 88 CYS A C 1
ATOM 683 O O . CYS A 1 88 ? 18.298 7.822 -1.731 1.00 87.50 88 CYS A O 1
ATOM 685 N N . GLY A 1 89 ? 16.758 7.265 -3.249 1.00 86.25 89 GLY A N 1
ATOM 686 C CA . GLY A 1 89 ? 15.610 7.375 -2.357 1.00 86.25 89 GLY A CA 1
ATOM 687 C C . GLY A 1 89 ? 15.293 6.111 -1.552 1.00 86.25 89 GLY A C 1
ATOM 688 O O . GLY A 1 89 ? 14.460 6.178 -0.654 1.00 86.25 89 GLY A O 1
ATOM 689 N N . GLN A 1 90 ? 15.939 4.978 -1.843 1.00 86.06 90 GLN A N 1
ATOM 690 C CA . GLN A 1 90 ? 15.629 3.683 -1.216 1.00 86.06 90 GLN A CA 1
ATOM 691 C C . GLN A 1 90 ? 15.843 3.684 0.303 1.00 86.06 90 GLN A C 1
ATOM 693 O O . GLN A 1 90 ? 15.080 3.057 1.029 1.00 86.06 90 GLN A O 1
ATOM 698 N N . GLU A 1 91 ? 16.825 4.439 0.799 1.00 88.50 91 GLU A N 1
ATOM 699 C CA . GLU A 1 91 ? 17.033 4.621 2.241 1.00 88.50 91 GLU A CA 1
ATOM 700 C C . GLU A 1 91 ? 15.817 5.280 2.909 1.00 88.50 91 GLU A C 1
ATOM 702 O O . GLU A 1 91 ? 15.343 4.806 3.938 1.00 88.50 91 GLU A O 1
ATOM 707 N N . LYS A 1 92 ? 15.242 6.315 2.280 1.00 86.69 92 LYS A N 1
ATOM 708 C CA . LYS A 1 92 ? 14.037 6.996 2.785 1.00 86.69 92 LYS A CA 1
ATOM 709 C C . LYS A 1 92 ? 12.819 6.080 2.778 1.00 86.69 92 LYS A C 1
ATOM 711 O O . LYS A 1 92 ? 12.001 6.149 3.690 1.00 86.69 92 LYS A O 1
ATOM 716 N N . LEU A 1 93 ? 12.697 5.238 1.751 1.00 89.06 93 LEU A N 1
ATOM 717 C CA . LEU A 1 93 ? 11.647 4.229 1.682 1.00 89.06 93 LEU A CA 1
ATOM 718 C C . LEU A 1 93 ? 11.770 3.233 2.841 1.00 89.06 93 LEU A C 1
ATOM 720 O O . LEU A 1 93 ? 10.784 2.981 3.531 1.00 89.06 93 LEU A O 1
ATOM 724 N N . ALA A 1 94 ? 12.978 2.716 3.079 1.00 88.50 94 ALA A N 1
ATOM 725 C CA . ALA A 1 94 ? 13.248 1.796 4.176 1.00 88.50 94 ALA A CA 1
ATOM 726 C C . ALA A 1 94 ? 12.935 2.445 5.534 1.00 88.50 94 ALA A C 1
ATOM 728 O O . ALA A 1 94 ? 12.150 1.894 6.304 1.00 88.50 94 ALA A O 1
ATOM 729 N N . GLU A 1 95 ? 13.451 3.653 5.788 1.00 89.62 95 GLU A N 1
ATOM 730 C CA . GLU A 1 95 ? 13.184 4.406 7.021 1.00 89.62 95 GLU A CA 1
ATOM 731 C C . GLU A 1 95 ? 11.681 4.641 7.235 1.00 89.62 95 GLU A C 1
ATOM 733 O O . GLU A 1 95 ? 11.160 4.433 8.334 1.00 89.62 95 GLU A O 1
ATOM 738 N N . PHE A 1 96 ? 10.965 5.049 6.182 1.00 88.44 96 PHE A N 1
ATOM 739 C CA . PHE A 1 96 ? 9.524 5.253 6.253 1.00 88.44 96 PHE A CA 1
ATOM 740 C C . PHE A 1 96 ? 8.788 3.956 6.583 1.00 88.44 96 PHE A C 1
ATOM 742 O O . PHE A 1 96 ? 7.985 3.953 7.513 1.00 88.44 96 PHE A O 1
ATOM 749 N N . SER A 1 97 ? 9.075 2.869 5.861 1.00 88.69 97 SER A N 1
ATOM 750 C CA . SER A 1 97 ? 8.414 1.575 6.061 1.00 88.69 97 SER A CA 1
ATOM 751 C C . SER A 1 97 ? 8.653 1.004 7.461 1.00 88.69 97 SER A C 1
ATOM 753 O O . SER A 1 97 ? 7.718 0.505 8.081 1.00 88.69 97 SER A O 1
ATOM 755 N N . GLU A 1 98 ? 9.858 1.170 8.010 1.00 89.62 98 GLU A N 1
ATOM 756 C CA . GLU A 1 98 ? 10.203 0.753 9.370 1.00 89.62 98 GLU A CA 1
ATOM 757 C C . GLU A 1 98 ? 9.435 1.577 10.412 1.00 89.62 98 GLU A C 1
ATOM 759 O O . GLU A 1 98 ? 8.814 1.034 11.328 1.00 89.62 98 GLU A O 1
ATOM 764 N N . ARG A 1 99 ? 9.424 2.910 10.268 1.00 87.50 99 ARG A N 1
ATOM 765 C CA . ARG A 1 99 ? 8.666 3.794 11.166 1.00 87.50 99 ARG A CA 1
ATOM 766 C C . ARG A 1 99 ? 7.167 3.514 11.095 1.00 87.50 99 ARG A C 1
ATOM 768 O O . ARG A 1 99 ? 6.497 3.551 12.124 1.00 87.50 99 ARG A O 1
ATOM 775 N N . TRP A 1 100 ? 6.654 3.260 9.897 1.00 86.69 100 TRP A N 1
ATOM 776 C CA . TRP A 1 100 ? 5.267 2.888 9.658 1.00 86.69 100 TRP A CA 1
ATOM 777 C C . TRP A 1 100 ? 4.926 1.567 10.354 1.00 86.69 100 TRP A C 1
ATOM 779 O O . TRP A 1 100 ? 4.036 1.549 11.199 1.00 86.69 100 TRP A O 1
ATOM 789 N N . ALA A 1 101 ? 5.706 0.506 10.125 1.00 85.75 101 ALA A N 1
ATOM 790 C CA . ALA A 1 101 ? 5.502 -0.796 10.757 1.00 85.75 101 ALA A CA 1
ATOM 791 C C . ALA A 1 101 ? 5.517 -0.708 12.293 1.00 85.75 101 ALA A C 1
ATOM 793 O O . ALA A 1 101 ? 4.657 -1.277 12.962 1.00 85.75 101 ALA A O 1
ATOM 794 N N . ARG A 1 102 ? 6.435 0.080 12.872 1.00 85.94 102 ARG A N 1
ATOM 795 C CA . ARG A 1 102 ? 6.471 0.316 14.325 1.00 85.94 102 ARG A CA 1
ATOM 796 C C . ARG A 1 102 ? 5.214 0.992 14.858 1.00 85.94 102 ARG A C 1
ATOM 798 O O . ARG A 1 102 ? 4.798 0.668 15.965 1.00 85.94 102 ARG A O 1
ATOM 805 N N . LYS A 1 103 ? 4.615 1.923 14.107 1.00 82.56 103 LYS A N 1
ATOM 806 C CA . LYS A 1 103 ? 3.349 2.552 14.510 1.00 82.56 103 LYS A CA 1
ATOM 807 C C . LYS A 1 103 ? 2.215 1.533 14.544 1.00 82.56 103 LYS A C 1
ATOM 809 O O . LYS A 1 103 ? 1.489 1.513 15.529 1.00 82.56 103 LYS A O 1
ATOM 814 N N . LEU A 1 104 ? 2.128 0.663 13.534 1.00 81.38 104 LEU A N 1
ATOM 815 C CA . LEU A 1 104 ? 1.120 -0.402 13.495 1.00 81.38 104 LEU A CA 1
ATOM 816 C C . LEU A 1 104 ? 1.207 -1.313 14.716 1.00 81.38 104 LEU A C 1
ATOM 818 O O . LEU A 1 104 ? 0.192 -1.586 15.352 1.00 81.38 104 LEU A O 1
ATOM 822 N N . LEU A 1 105 ? 2.428 -1.738 15.051 1.00 83.94 105 LEU A N 1
ATOM 823 C CA . LEU A 1 105 ? 2.694 -2.576 16.219 1.00 83.94 105 LEU A CA 1
ATOM 824 C C . LEU A 1 105 ? 2.359 -1.842 17.520 1.00 83.94 105 LEU A C 1
ATOM 826 O O . LEU A 1 105 ? 1.703 -2.395 18.388 1.00 83.94 105 LEU A O 1
ATOM 830 N N . ALA A 1 106 ? 2.762 -0.577 17.655 1.00 79.62 106 ALA A N 1
ATOM 831 C CA . ALA A 1 106 ? 2.499 0.207 18.862 1.00 79.62 106 ALA A CA 1
ATOM 832 C C . ALA A 1 106 ? 1.005 0.498 19.097 1.00 79.62 106 ALA A C 1
ATOM 834 O O . ALA A 1 106 ? 0.619 0.856 20.208 1.00 79.62 106 ALA A O 1
ATOM 835 N N . GLN A 1 107 ? 0.178 0.405 18.056 1.00 78.25 107 GLN A N 1
ATOM 836 C CA . GLN A 1 107 ? -1.261 0.659 18.120 1.00 78.25 107 GLN A CA 1
ATOM 837 C C . GLN A 1 107 ? -2.097 -0.630 18.206 1.00 78.25 107 GLN A C 1
ATOM 839 O O . GLN A 1 107 ? -3.333 -0.544 18.239 1.00 78.25 107 GLN A O 1
ATOM 844 N N . ASP A 1 108 ? -1.434 -1.792 18.247 1.00 78.88 108 ASP A N 1
ATOM 845 C CA . ASP A 1 108 ? -2.021 -3.135 18.181 1.00 78.88 108 ASP A CA 1
ATOM 846 C C . ASP A 1 108 ? -2.994 -3.286 16.995 1.00 78.88 108 ASP A C 1
ATOM 848 O O . ASP A 1 108 ? -4.089 -3.849 17.120 1.00 78.88 108 ASP A O 1
ATOM 852 N N . TRP A 1 109 ? -2.670 -2.660 15.856 1.00 76.56 109 TRP A N 1
ATOM 853 C CA . TRP A 1 109 ? -3.561 -2.645 14.694 1.00 76.56 109 TRP A CA 1
ATOM 854 C C . TRP A 1 109 ? -3.646 -4.026 14.043 1.00 76.56 109 TRP A C 1
ATOM 856 O O . TRP A 1 109 ? -4.731 -4.447 13.649 1.00 76.56 109 TRP A O 1
ATOM 866 N N . LEU A 1 110 ? -2.537 -4.764 13.971 1.00 74.38 110 LEU A N 1
ATOM 867 C CA . LEU A 1 110 ? -2.499 -6.069 13.306 1.00 74.38 110 LEU A CA 1
ATOM 868 C C . LEU A 1 110 ? -3.329 -7.122 14.057 1.00 74.38 110 LEU A C 1
ATOM 870 O O . LEU A 1 110 ? -4.008 -7.939 13.440 1.00 74.38 110 LEU A O 1
ATOM 874 N N . GLU A 1 111 ? -3.334 -7.058 15.384 1.00 76.75 111 GLU A N 1
ATOM 875 C CA . GLU A 1 111 ? -4.054 -7.953 16.291 1.00 76.75 111 GLU A CA 1
ATOM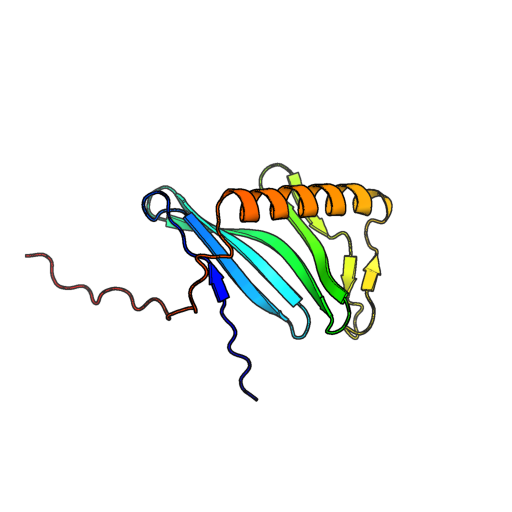 876 C C . GLU A 1 111 ? -5.573 -7.728 16.257 1.00 76.75 111 GLU A C 1
ATOM 878 O O . GLU A 1 111 ? -6.347 -8.599 16.653 1.00 76.75 111 GLU A O 1
ATOM 883 N N . GLN A 1 112 ? -6.004 -6.559 15.778 1.00 72.25 112 GLN A N 1
ATOM 884 C CA . GLN A 1 112 ? -7.405 -6.135 15.701 1.00 72.25 112 GLN A CA 1
ATOM 885 C C . GLN A 1 112 ? -7.967 -6.199 14.275 1.00 72.25 112 GLN A C 1
ATOM 887 O O . GLN A 1 112 ? -9.065 -5.700 14.014 1.00 72.25 112 GLN A O 1
ATOM 892 N N . GLY A 1 113 ? -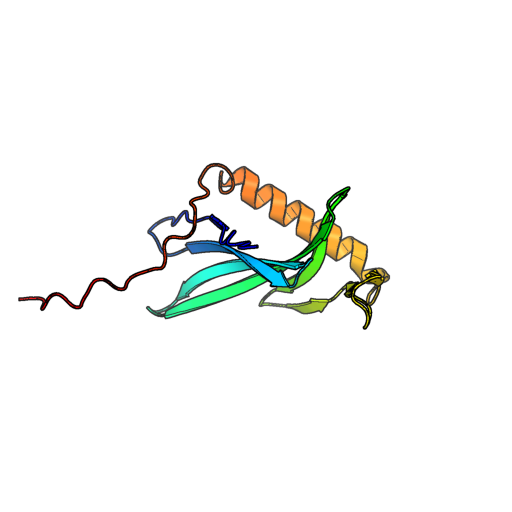7.225 -6.804 13.344 1.00 69.56 113 GLY A N 1
ATOM 893 C CA . GLY A 1 113 ? -7.667 -6.986 11.970 1.00 69.56 113 GLY A CA 1
ATOM 894 C C . GLY A 1 113 ? -8.992 -7.745 11.890 1.00 69.56 113 GLY A C 1
ATOM 895 O O . GLY A 1 113 ? -9.175 -8.779 12.534 1.00 69.56 113 GLY A O 1
ATOM 896 N N . VAL A 1 114 ? -9.917 -7.246 11.068 1.00 70.12 114 VAL A N 1
ATOM 897 C CA . VAL A 1 114 ? -11.181 -7.928 10.776 1.00 70.12 114 VAL A CA 1
ATOM 898 C C . VAL A 1 114 ? -11.277 -8.217 9.275 1.00 70.12 114 VAL A C 1
ATOM 900 O O . VAL A 1 114 ? -10.838 -7.421 8.446 1.00 70.12 114 VAL A O 1
ATOM 903 N N . PRO A 1 115 ? -11.848 -9.355 8.858 1.00 69.25 115 PRO A N 1
ATOM 904 C CA . PRO A 1 115 ? -12.174 -9.544 7.452 1.00 69.25 115 PRO A CA 1
ATOM 905 C C . PRO A 1 115 ? -13.103 -8.427 6.974 1.00 69.25 115 PRO A C 1
ATOM 907 O O . PRO A 1 115 ? -13.991 -7.992 7.715 1.00 69.25 115 PRO A O 1
ATOM 910 N N . TYR A 1 116 ? -12.933 -7.980 5.730 1.00 65.25 116 TYR A N 1
ATOM 911 C CA . TYR A 1 116 ? -13.889 -7.062 5.132 1.00 65.25 116 TYR A CA 1
ATOM 912 C C . TYR A 1 116 ? -15.285 -7.663 5.141 1.00 65.25 116 TYR A C 1
ATOM 914 O O . TYR A 1 116 ? -15.542 -8.709 4.539 1.00 65.25 116 TYR A O 1
ATOM 922 N N . LEU A 1 117 ? -16.203 -6.941 5.763 1.00 62.72 117 LEU A N 1
ATOM 923 C CA . LEU A 1 117 ? -17.617 -7.109 5.511 1.00 62.72 117 LEU A CA 1
ATOM 924 C C . LEU A 1 117 ? -18.006 -5.971 4.572 1.00 62.72 117 LEU A C 1
ATOM 926 O O . LEU A 1 117 ? -17.777 -4.816 4.945 1.00 62.72 117 LEU A O 1
ATOM 930 N N . PRO A 1 118 ? -18.563 -6.263 3.377 1.00 59.16 118 PRO A N 1
ATOM 931 C CA . PRO A 1 118 ? -19.123 -5.239 2.513 1.00 59.16 118 PRO A CA 1
ATOM 932 C C . PRO A 1 118 ? -19.970 -4.314 3.367 1.00 59.16 118 PRO A C 1
ATOM 934 O O . PRO A 1 118 ? -20.922 -4.764 4.011 1.00 59.16 118 PRO A O 1
ATOM 937 N N . TRP A 1 119 ? -19.571 -3.045 3.446 1.00 50.81 119 TRP A N 1
ATOM 938 C CA . TRP A 1 119 ? -20.360 -2.075 4.178 1.00 50.81 119 TRP A CA 1
ATOM 939 C C . TRP A 1 119 ? -21.697 -1.977 3.456 1.00 50.81 119 TRP A C 1
ATOM 941 O O . TRP A 1 119 ? -21.790 -1.437 2.355 1.00 50.81 119 TRP A O 1
ATOM 951 N N . VAL A 1 120 ? -22.725 -2.570 4.054 1.00 50.91 120 VAL A N 1
ATOM 952 C CA . VAL A 1 120 ? -24.100 -2.334 3.652 1.00 50.91 120 VAL A CA 1
ATOM 953 C C . VAL A 1 120 ? -24.486 -1.059 4.389 1.00 50.91 120 VAL A C 1
ATOM 955 O O . VAL A 1 120 ? -24.544 -1.097 5.624 1.00 50.91 120 VAL A O 1
ATOM 958 N N . PRO A 1 121 ? -24.711 0.071 3.689 1.00 41.16 121 PRO A N 1
ATOM 959 C CA . PRO A 1 121 ? -25.256 1.247 4.341 1.00 41.16 121 PRO A CA 1
ATOM 960 C C . PRO A 1 121 ? -26.466 0.800 5.152 1.00 41.16 121 PRO A C 1
ATOM 962 O O . PRO A 1 121 ? -27.284 0.049 4.605 1.00 41.16 121 PRO A O 1
ATOM 965 N N . PRO A 1 122 ? -26.616 1.211 6.425 1.00 45.72 122 PRO A N 1
ATOM 966 C CA . PRO A 1 122 ? -27.867 0.972 7.118 1.00 45.72 122 PRO A CA 1
ATOM 967 C C . PRO A 1 122 ? -28.970 1.488 6.198 1.00 45.72 122 PRO A C 1
ATOM 969 O O . PRO A 1 122 ? -28.969 2.667 5.829 1.00 45.72 122 PRO A O 1
ATOM 972 N N . SER A 1 123 ? -29.856 0.583 5.752 1.00 47.25 123 SER A N 1
ATOM 973 C CA . SER A 1 123 ? -31.037 0.961 4.979 1.00 47.25 123 SER A CA 1
ATOM 974 C C . SER A 1 123 ? -31.632 2.135 5.721 1.00 47.25 123 SER A C 1
ATOM 976 O O . SER A 1 123 ? -31.806 1.999 6.934 1.00 47.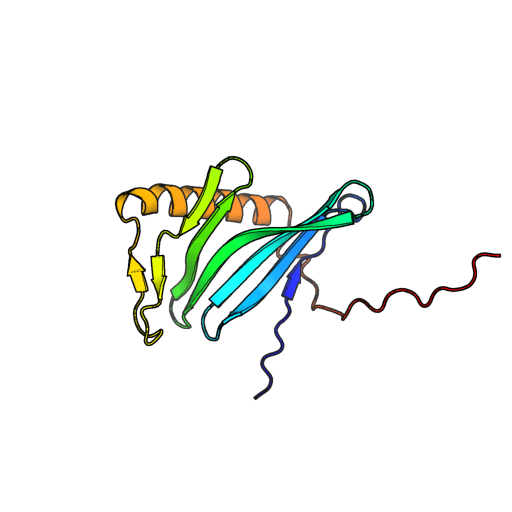25 123 SER A O 1
ATOM 978 N N . ARG A 1 124 ? -31.835 3.263 5.035 1.00 38.91 124 ARG A N 1
ATOM 979 C CA . ARG A 1 124 ? -32.351 4.518 5.585 1.00 38.91 124 ARG A CA 1
ATOM 980 C C . ARG A 1 124 ? -33.651 4.213 6.338 1.00 38.91 124 ARG A C 1
ATOM 982 O O . ARG A 1 124 ? -34.736 4.320 5.779 1.00 38.91 124 ARG A O 1
ATOM 989 N N . LYS A 1 125 ? -33.555 3.735 7.582 1.00 43.16 125 LYS A N 1
ATOM 990 C CA . LYS A 1 125 ? -34.682 3.593 8.483 1.00 43.16 125 LYS A CA 1
ATOM 991 C C . LYS A 1 125 ? -35.049 5.033 8.724 1.00 43.16 125 LYS A C 1
ATOM 993 O O . LYS A 1 125 ? -34.232 5.797 9.231 1.00 43.16 125 LYS A O 1
ATOM 998 N N . GLN A 1 126 ? -36.214 5.381 8.193 1.00 45.41 126 GLN A N 1
ATOM 999 C CA . GLN A 1 126 ? -36.928 6.612 8.460 1.00 45.41 126 GLN A CA 1
ATOM 1000 C C . GLN A 1 126 ? -36.699 6.939 9.935 1.00 45.41 126 GLN A C 1
ATOM 1002 O O . GLN A 1 126 ? -37.138 6.194 10.812 1.00 45.41 126 GLN A O 1
ATOM 1007 N N . TRP A 1 127 ? -35.887 7.965 10.191 1.00 29.45 127 TRP A N 1
ATOM 1008 C CA . TRP A 1 127 ? -35.876 8.571 11.512 1.00 29.45 127 TRP A CA 1
ATOM 1009 C C . TRP A 1 127 ? -37.305 9.096 11.740 1.00 29.45 127 TRP A C 1
ATOM 1011 O O . TRP A 1 127 ? -37.890 9.588 10.768 1.00 29.45 127 TRP A O 1
ATOM 1021 N N . PRO A 1 128 ? -37.888 8.895 12.936 1.00 45.25 128 PRO A N 1
ATOM 1022 C CA . PRO A 1 128 ? -39.238 9.353 13.258 1.00 45.25 128 PRO A CA 1
ATOM 1023 C C . PRO A 1 128 ? -39.445 10.845 12.988 1.00 45.25 128 PRO A C 1
ATOM 1025 O O . PRO A 1 128 ? -38.467 11.615 13.130 1.00 45.25 128 PRO A O 1
#

Sequence (128 aa):
DVWVANLFVRRGVGGQDSLVSDHVGASQLGVAHCFEQDGVWCAEREILFLTDAQTGWIPIEITQLPTGWMAYAKLDANRDCVIRMNPCGQEKLAEFSERWARKLLAQDWLEQGVPYLPWVPPSRKQWP

Radius of gyration: 16.82 Å; chains: 1; bounding box: 58×36×37 Å

Secondary structure (DSSP, 8-state):
------EEE---STT-EEEEEEEEETTEEEEEEEEEETTEEEEEEEEEEEEETTTEEEEEEEEETTTEEEESEEE-TTSSSEEES-GGGHHHHHHHHHHHHHHHHHTTTGGG-EEPP---PPP-----

Foldseek 3Di:
DDPDQFWWQDDDPPRFWTWTWDAPDPQKIWIWIWGDDPNDIDIGGAWMFGADPPPGTHTAWGADVVPGTDGQWDADPVSPDIDGPNPVCVVVRVVSVVVVVVVCVVVVRVVRIDGDDPPDPPPPPPDD

pLDDT: mean 74.14, std 16.47, range [29.45, 90.75]